Protein AF-A0A7X9WIA3-F1 (afdb_monomer_lite)

Secondary structure (DSSP, 8-state):
-----GGGG------------THHHHHHHH-TTPPP-----SS-HHHHHHHHHHHHHHTSS-SEEEEEESS---GGGGTTS--EEE-TT-GGGTTT-EEEEEEEEEETTTTEEEEEEE-

Sequence (119 aa):
MTVSDPNRAAFVTNEYRYATPTPAYAVKARNPSSRDITIETQIDAASAAAIASKYLAENSLPRAFEFEIADILTPDDFVGGPPSFILEGLGALSDGRTLKIVSASVNETAGTTLVQVRG

Radius of gyration: 24.23 Å; chains: 1; bounding box: 44×27×85 Å

pLDDT: mean 72.2, std 15.12, range [38.59, 92.06]

Foldseek 3Di:
DDDDDPVVPPPDPDPDDDDDPPCVVVVCVVPVPDDDDDDDDPDDPVVVNVVVVVVVVVVPADQKDKDKDLAFDDPVCQVVHFDWDQDPPPPPRRVRDIWTWPDWDGDPVSRMIITMTGD

Structure (mmCIF, N/CA/C/O backbone):
data_AF-A0A7X9WIA3-F1
#
_entry.id   AF-A0A7X9WIA3-F1
#
loop_
_atom_site.group_PDB
_atom_site.id
_atom_site.type_symbol
_atom_site.label_atom_id
_atom_site.label_alt_id
_atom_site.label_comp_id
_atom_site.label_asym_id
_atom_site.label_entity_id
_atom_site.label_seq_id
_atom_site.pdbx_PDB_ins_code
_atom_site.Cartn_x
_atom_site.Cartn_y
_atom_site.Cartn_z
_atom_site.occupancy
_atom_site.B_iso_or_equiv
_atom_site.auth_seq_id
_atom_site.auth_comp_id
_atom_site.auth_asym_id
_atom_site.auth_atom_id
_atom_site.pdbx_PDB_model_num
A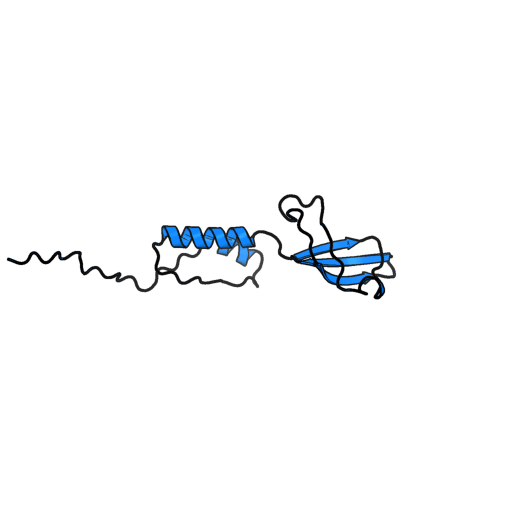TOM 1 N N . MET A 1 1 ? -27.561 -16.204 59.239 1.00 38.59 1 MET A N 1
ATOM 2 C CA . MET A 1 1 ? -28.228 -15.122 58.487 1.00 38.59 1 MET A CA 1
ATOM 3 C C . MET A 1 1 ? -27.329 -14.793 57.303 1.00 38.59 1 MET A C 1
ATOM 5 O O . MET A 1 1 ? -26.314 -14.137 57.479 1.00 38.59 1 MET A O 1
ATOM 9 N N . THR A 1 2 ? -27.580 -15.403 56.145 1.00 41.69 2 THR A N 1
ATOM 10 C CA . THR A 1 2 ? -26.739 -15.252 54.948 1.00 41.69 2 THR A CA 1
ATOM 11 C C . THR A 1 2 ? -27.135 -13.978 54.217 1.00 41.69 2 THR A C 1
ATOM 13 O O . THR A 1 2 ? -28.254 -13.873 53.723 1.00 41.69 2 THR A O 1
ATOM 16 N N . VAL A 1 3 ? -26.229 -13.005 54.179 1.00 46.28 3 VAL A N 1
ATOM 17 C CA . VAL A 1 3 ? -26.388 -11.776 53.399 1.00 46.28 3 VAL A CA 1
ATOM 18 C C . VAL A 1 3 ? -26.240 -12.146 51.920 1.00 46.28 3 VAL A C 1
ATOM 20 O O . VAL A 1 3 ? -25.132 -12.387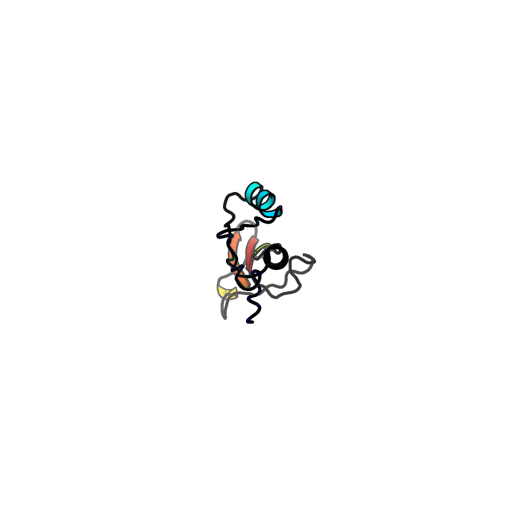 51.448 1.00 46.28 3 VAL A O 1
ATOM 23 N N . SER A 1 4 ? -27.357 -12.265 51.199 1.00 49.28 4 SER A N 1
ATOM 24 C CA . SER A 1 4 ? -27.352 -12.329 49.736 1.00 49.28 4 SER A CA 1
ATOM 25 C C . SER A 1 4 ? -27.251 -10.903 49.202 1.00 49.28 4 SER A C 1
ATOM 27 O O . SER A 1 4 ? -28.193 -10.127 49.353 1.00 49.28 4 SER A O 1
ATOM 29 N N . ASP A 1 5 ? -26.109 -10.550 48.619 1.00 53.06 5 ASP A N 1
ATOM 30 C CA . ASP A 1 5 ? -25.927 -9.284 47.908 1.00 53.06 5 ASP A CA 1
ATOM 31 C C . ASP A 1 5 ? -26.793 -9.289 46.629 1.00 53.06 5 ASP A C 1
ATOM 33 O O . ASP A 1 5 ? -26.511 -10.080 45.720 1.00 53.06 5 ASP A O 1
ATOM 37 N N . PRO A 1 6 ? -27.842 -8.448 46.526 1.00 54.53 6 PRO A N 1
ATOM 38 C CA . PRO A 1 6 ? -2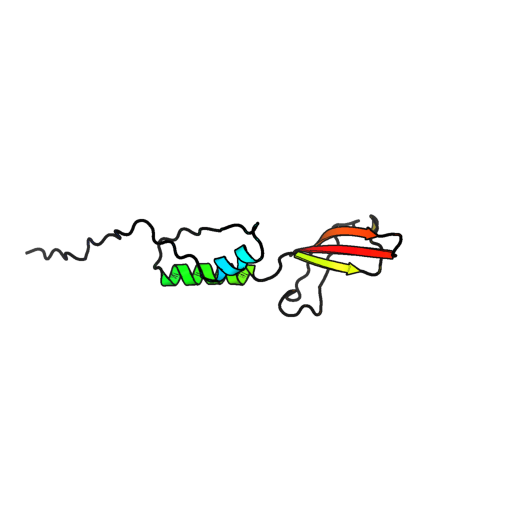8.712 -8.396 45.350 1.00 54.53 6 PRO A CA 1
ATOM 39 C C . PRO A 1 6 ? -27.975 -7.937 44.083 1.00 54.53 6 PRO A C 1
ATOM 41 O O . PRO A 1 6 ? -28.452 -8.178 42.978 1.00 54.53 6 PRO A O 1
ATOM 44 N N . ASN A 1 7 ? -26.800 -7.312 44.224 1.00 48.66 7 ASN A N 1
ATOM 45 C CA . ASN A 1 7 ? -26.020 -6.782 43.109 1.00 48.66 7 ASN A CA 1
ATOM 46 C C . ASN A 1 7 ? -25.009 -7.786 42.539 1.00 48.66 7 ASN A C 1
ATOM 48 O O . ASN A 1 7 ? -24.400 -7.520 41.505 1.00 48.66 7 ASN A O 1
ATOM 52 N N . ARG A 1 8 ? -24.848 -8.970 43.150 1.00 46.62 8 ARG A N 1
ATOM 53 C CA . ARG A 1 8 ? -23.985 -10.037 42.606 1.00 46.62 8 ARG A CA 1
ATOM 54 C C . ARG A 1 8 ? -24.569 -10.747 41.380 1.00 46.62 8 ARG A C 1
ATOM 56 O O . ARG A 1 8 ? -23.846 -11.490 40.724 1.00 46.62 8 ARG A O 1
ATOM 63 N N . ALA A 1 9 ? -25.848 -10.525 41.076 1.00 40.97 9 ALA A N 1
ATOM 64 C CA . ALA A 1 9 ? -26.573 -11.176 39.984 1.00 40.97 9 ALA A CA 1
ATOM 65 C C . ALA A 1 9 ? -26.981 -10.217 38.850 1.00 40.97 9 ALA A C 1
ATOM 67 O O . ALA A 1 9 ? -27.828 -10.568 38.034 1.00 40.97 9 ALA A O 1
ATOM 68 N N . ALA A 1 10 ? -26.375 -9.030 38.747 1.00 42.75 10 ALA A N 1
ATOM 69 C CA . ALA A 1 10 ? -26.526 -8.187 37.561 1.00 42.75 10 ALA A CA 1
ATOM 70 C C . ALA A 1 10 ? -25.608 -8.697 36.433 1.00 42.75 10 ALA A C 1
ATOM 72 O O . ALA A 1 10 ? -24.674 -8.022 36.001 1.00 42.75 10 ALA A O 1
ATOM 73 N N . PHE A 1 11 ? -25.851 -9.927 35.976 1.00 42.97 11 PHE A N 1
ATOM 74 C CA . PHE A 1 11 ? -25.310 -10.412 34.711 1.00 42.97 11 PHE A CA 1
ATOM 75 C C . PHE A 1 11 ? -25.925 -9.568 33.592 1.00 42.97 11 PHE A C 1
ATOM 77 O O . PHE A 1 11 ? -27.083 -9.745 33.238 1.00 42.97 11 PHE A O 1
ATOM 84 N N . VAL A 1 12 ? -25.146 -8.593 33.124 1.00 48.06 12 VAL A N 1
ATOM 85 C CA . VAL A 1 12 ? -25.192 -7.906 31.824 1.00 48.06 12 VAL A CA 1
ATOM 86 C C . VAL A 1 12 ? -26.424 -8.243 30.961 1.00 48.06 12 VAL A C 1
ATOM 88 O O . VAL A 1 12 ? -26.359 -9.039 30.032 1.00 48.06 12 VAL A O 1
ATOM 91 N N . THR A 1 13 ? -27.552 -7.585 31.228 1.00 47.09 13 THR A N 1
ATOM 92 C CA . THR A 1 13 ? -28.720 -7.54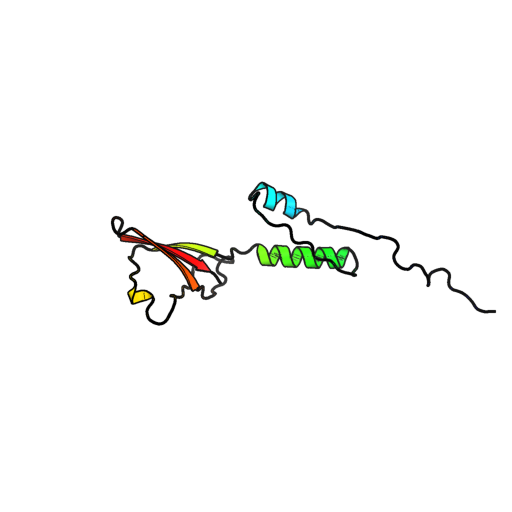3 30.334 1.00 47.09 13 THR A CA 1
ATOM 93 C C . THR A 1 13 ? -28.633 -6.320 29.427 1.00 47.09 13 THR A C 1
ATOM 95 O O . THR A 1 13 ? -29.339 -5.338 29.635 1.00 47.09 13 THR A O 1
ATOM 98 N N . ASN A 1 14 ? -27.732 -6.339 28.447 1.00 46.44 14 ASN A N 1
ATOM 99 C CA . ASN A 1 14 ? -27.795 -5.438 27.294 1.00 46.44 14 ASN A CA 1
ATOM 100 C C . ASN A 1 14 ? -27.208 -6.176 26.095 1.00 46.44 14 ASN A C 1
ATOM 102 O O . ASN A 1 14 ? -25.998 -6.178 25.891 1.00 46.44 14 ASN A O 1
ATOM 106 N N . GLU A 1 15 ? -28.088 -6.843 25.355 1.00 44.50 15 GLU A N 1
ATOM 107 C CA . GLU A 1 15 ? -27.732 -7.890 24.400 1.00 44.50 15 GLU A CA 1
ATOM 108 C C . GLU A 1 15 ? -26.897 -7.371 23.220 1.00 44.50 15 GLU A C 1
ATOM 110 O O . GLU A 1 15 ? -26.032 -8.094 22.751 1.00 44.50 15 GLU A O 1
ATOM 115 N N . TYR A 1 16 ? -27.041 -6.107 22.794 1.00 42.91 16 TYR A N 1
ATOM 116 C CA . TYR A 1 16 ? -26.262 -5.572 21.670 1.00 42.91 16 TYR A CA 1
ATOM 117 C C . TYR A 1 16 ? -26.081 -4.046 21.756 1.00 42.91 16 TYR A C 1
ATOM 119 O O . TYR A 1 16 ? -26.981 -3.279 21.414 1.00 42.91 16 TYR A O 1
ATOM 127 N N . ARG A 1 17 ? -24.905 -3.569 22.194 1.00 50.00 17 ARG A N 1
ATOM 128 C CA . ARG A 1 17 ? -24.491 -2.160 22.032 1.00 50.00 17 ARG A CA 1
ATOM 129 C C . ARG A 1 17 ? -23.456 -2.062 20.916 1.00 50.00 17 ARG A C 1
ATOM 131 O O . ARG A 1 17 ? -22.267 -2.245 21.150 1.00 50.00 17 ARG A O 1
ATOM 138 N N . TYR A 1 18 ? -23.910 -1.749 19.708 1.00 47.34 18 TYR A N 1
ATOM 139 C CA . TYR A 1 18 ? -23.015 -1.371 18.617 1.00 47.34 18 TYR A CA 1
ATOM 140 C C . TYR A 1 18 ? -22.638 0.104 18.767 1.00 47.34 18 TYR A C 1
ATOM 142 O O . TYR A 1 18 ? -23.508 0.967 18.876 1.00 47.34 18 TYR A O 1
ATOM 150 N N . ALA A 1 19 ? -21.342 0.397 18.772 1.00 52.66 19 ALA A N 1
ATOM 151 C CA . ALA A 1 19 ? -20.832 1.755 18.660 1.00 52.66 19 ALA A CA 1
ATOM 152 C C . ALA A 1 19 ? -20.188 1.900 17.282 1.00 52.66 19 ALA A C 1
ATOM 154 O O . ALA A 1 19 ? -19.117 1.353 17.028 1.00 52.66 19 ALA A O 1
ATOM 155 N N . THR A 1 20 ? -20.850 2.616 16.375 1.00 55.69 20 THR A N 1
ATOM 156 C CA . THR A 1 20 ? -20.254 2.979 15.088 1.00 55.69 20 THR A CA 1
ATOM 157 C C . THR A 1 20 ? -19.379 4.213 15.303 1.00 55.69 20 THR A C 1
ATOM 159 O O . THR A 1 20 ? -19.913 5.268 15.654 1.00 55.69 20 THR A O 1
ATOM 162 N N . PRO A 1 21 ? -18.051 4.131 15.121 1.00 56.78 21 PRO A N 1
ATOM 163 C CA . PRO A 1 21 ? -17.196 5.297 15.267 1.00 56.78 21 PRO A CA 1
ATOM 164 C C . PRO A 1 21 ? -17.550 6.346 14.202 1.00 56.78 21 PRO A C 1
ATOM 166 O O . PRO A 1 21 ? -17.683 6.044 13.016 1.00 56.78 21 PRO A O 1
ATOM 169 N N . THR A 1 22 ? -17.682 7.602 14.628 1.00 49.28 22 THR A N 1
ATOM 170 C CA . THR A 1 22 ? -18.127 8.752 13.822 1.00 49.28 22 THR A CA 1
ATOM 171 C C . THR A 1 22 ? -17.367 8.985 12.497 1.00 49.28 22 THR A C 1
ATOM 173 O O . THR A 1 22 ? -17.998 9.471 11.557 1.00 49.28 22 THR A O 1
ATOM 176 N N . PRO A 1 23 ? -16.080 8.610 12.310 1.00 52.62 23 PRO A N 1
ATOM 177 C CA . PRO A 1 23 ? -15.431 8.746 11.003 1.00 52.62 23 PRO A CA 1
ATOM 178 C C . PRO A 1 23 ? -15.950 7.763 9.941 1.00 52.62 23 PRO A C 1
ATOM 180 O O . PRO A 1 23 ? -15.717 7.987 8.754 1.00 52.62 23 PRO A O 1
ATOM 183 N N . ALA A 1 24 ? -16.656 6.691 10.327 1.00 52.06 24 ALA A N 1
ATOM 184 C CA . ALA A 1 24 ? -17.147 5.673 9.393 1.00 52.06 24 ALA A CA 1
ATOM 185 C C . ALA A 1 24 ? -18.073 6.266 8.314 1.00 52.06 24 ALA A C 1
ATOM 187 O O . ALA A 1 24 ? -18.006 5.871 7.149 1.00 52.06 24 ALA A O 1
ATOM 188 N N . TYR A 1 25 ? -18.870 7.281 8.673 1.00 56.78 25 TYR A N 1
ATOM 189 C CA . TYR A 1 25 ? -19.737 7.993 7.732 1.00 56.78 25 TYR A CA 1
ATOM 190 C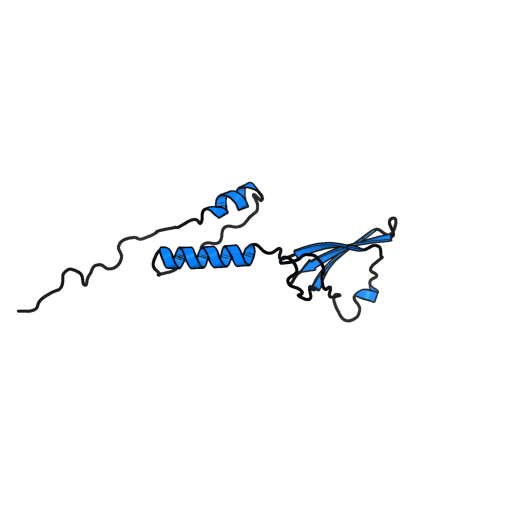 C . TYR A 1 25 ? -18.942 8.792 6.692 1.00 56.78 25 TYR A C 1
ATOM 192 O O . TYR A 1 25 ? -19.295 8.786 5.516 1.00 56.78 25 TYR A O 1
ATOM 200 N N . ALA A 1 26 ? -17.840 9.434 7.094 1.00 60.09 26 ALA A N 1
ATOM 201 C CA . ALA A 1 26 ? -16.996 10.206 6.182 1.00 60.09 26 ALA A CA 1
ATOM 202 C C . ALA A 1 26 ? -16.227 9.305 5.198 1.00 60.09 26 ALA A C 1
ATOM 204 O O . ALA A 1 26 ? -16.056 9.670 4.034 1.00 60.09 26 ALA A O 1
ATOM 205 N N . VAL A 1 27 ? -15.799 8.117 5.643 1.00 60.44 27 VAL A N 1
ATOM 206 C CA . VAL A 1 27 ? -15.095 7.143 4.792 1.00 60.44 27 VAL A CA 1
ATOM 207 C C . VAL A 1 27 ? -16.036 6.550 3.742 1.00 60.44 27 VAL A C 1
ATOM 209 O O . VAL A 1 27 ? -15.710 6.587 2.558 1.00 60.44 27 VAL A O 1
ATOM 212 N N . LYS A 1 28 ? -17.232 6.086 4.133 1.00 63.72 28 LYS A N 1
ATOM 213 C CA . LYS A 1 28 ? -18.233 5.584 3.174 1.00 63.72 28 LYS A CA 1
ATOM 214 C C . LYS A 1 28 ? -18.754 6.659 2.226 1.00 63.72 28 LYS A C 1
ATOM 216 O O . LYS A 1 28 ? -18.989 6.364 1.060 1.00 63.72 28 LYS A O 1
ATOM 221 N N . ALA A 1 29 ? -18.904 7.897 2.700 1.00 64.75 29 ALA A N 1
ATOM 222 C CA . ALA A 1 29 ? -19.307 9.011 1.846 1.00 64.75 29 ALA A CA 1
ATOM 223 C C . ALA A 1 29 ? -18.272 9.308 0.746 1.00 64.75 29 ALA A C 1
ATOM 225 O O . ALA A 1 29 ? -18.653 9.698 -0.353 1.00 64.75 29 ALA A O 1
ATOM 226 N N . ARG A 1 30 ? -16.973 9.107 1.020 1.00 61.91 30 ARG A N 1
ATOM 227 C CA . ARG A 1 30 ? -15.900 9.270 0.024 1.00 61.91 30 ARG A CA 1
ATOM 228 C C . ARG A 1 30 ? -15.694 8.037 -0.853 1.00 61.91 30 ARG A C 1
ATOM 230 O O . ARG A 1 30 ? -15.394 8.191 -2.028 1.00 61.91 30 ARG A O 1
ATOM 237 N N . ASN A 1 31 ? -15.846 6.838 -0.295 1.00 59.03 31 ASN A N 1
ATOM 238 C CA . ASN A 1 31 ? -15.640 5.569 -0.990 1.00 59.03 31 ASN A CA 1
ATOM 239 C C . ASN A 1 31 ? -16.795 4.604 -0.679 1.00 59.03 31 ASN A C 1
ATOM 241 O O . ASN A 1 31 ? -16.720 3.858 0.304 1.00 59.03 31 ASN A O 1
ATOM 245 N N . PRO A 1 32 ? -17.847 4.577 -1.520 1.00 73.19 32 PRO A N 1
ATOM 246 C CA . PRO A 1 32 ? -19.045 3.763 -1.295 1.00 73.19 32 PRO A CA 1
ATOM 247 C C . PRO A 1 32 ? -18.788 2.251 -1.233 1.00 73.19 32 PRO A C 1
ATOM 249 O O . PRO A 1 32 ? -19.555 1.523 -0.611 1.00 73.19 32 PRO A O 1
ATOM 252 N N . SER A 1 33 ? -17.705 1.772 -1.852 1.00 67.25 33 SER A N 1
ATOM 253 C CA . SER A 1 33 ? -17.273 0.366 -1.844 1.00 67.25 33 SER A CA 1
ATOM 254 C C . SER A 1 33 ? -16.513 -0.046 -0.573 1.00 67.25 33 SER A C 1
ATOM 256 O O . SER A 1 33 ? -16.060 -1.188 -0.464 1.00 67.25 33 SER A O 1
ATOM 258 N N . SER A 1 34 ? -16.353 0.864 0.393 1.00 63.53 34 SER A N 1
ATOM 259 C CA . SER A 1 34 ? -15.633 0.592 1.639 1.00 63.53 34 SER A CA 1
ATOM 260 C C . SER A 1 34 ? -16.382 -0.428 2.499 1.00 63.53 34 SER A C 1
ATOM 262 O O . SER A 1 34 ? -17.590 -0.322 2.712 1.00 63.53 34 SER A O 1
ATOM 264 N N . ARG A 1 35 ? -15.648 -1.419 3.013 1.00 66.50 35 ARG A N 1
ATOM 265 C CA . ARG A 1 35 ? -16.205 -2.520 3.810 1.00 66.50 35 ARG A CA 1
ATOM 266 C C . ARG A 1 35 ? -16.402 -2.099 5.265 1.00 66.50 35 ARG A C 1
ATOM 268 O O . ARG A 1 35 ? -15.507 -1.492 5.849 1.00 66.50 35 ARG A O 1
ATOM 275 N N . ASP A 1 36 ? -17.522 -2.501 5.861 1.00 70.88 36 ASP A N 1
ATOM 276 C CA . ASP A 1 36 ? -17.699 -2.426 7.312 1.00 70.88 36 ASP A CA 1
ATOM 277 C C . ASP A 1 36 ? -16.994 -3.609 7.983 1.00 70.88 36 ASP A C 1
ATOM 279 O O . ASP A 1 36 ? -17.066 -4.745 7.505 1.00 70.88 36 ASP A O 1
ATOM 283 N N . ILE A 1 37 ? -16.315 -3.341 9.098 1.00 67.88 37 ILE A N 1
ATOM 284 C CA . ILE A 1 37 ? -15.699 -4.363 9.946 1.00 67.88 37 ILE A CA 1
ATOM 285 C C . ILE A 1 37 ? -16.352 -4.262 11.321 1.00 67.88 37 ILE A C 1
ATOM 287 O O . ILE A 1 37 ? -16.188 -3.261 12.018 1.00 67.88 37 ILE A O 1
ATOM 291 N N . THR A 1 38 ? -17.079 -5.306 11.707 1.00 74.56 38 THR A N 1
ATOM 292 C CA . THR A 1 38 ? -17.663 -5.440 13.044 1.00 74.56 38 THR A CA 1
ATOM 293 C C . THR A 1 38 ? -16.720 -6.262 13.911 1.00 74.56 38 THR A C 1
ATOM 295 O O . THR A 1 38 ? -16.375 -7.385 13.551 1.00 74.56 38 THR A O 1
ATOM 298 N N . ILE A 1 39 ? -16.298 -5.705 15.046 1.00 69.44 39 ILE A N 1
ATOM 299 C CA . ILE A 1 39 ? -15.463 -6.405 16.027 1.00 69.44 39 ILE A CA 1
ATOM 300 C C . ILE A 1 39 ? -16.318 -6.654 17.266 1.00 69.44 39 ILE A C 1
ATOM 302 O O . ILE A 1 39 ? -16.651 -5.722 17.998 1.00 69.44 39 ILE A O 1
ATOM 306 N N . GLU A 1 40 ? -16.684 -7.912 17.491 1.00 71.88 40 GLU A N 1
ATOM 307 C CA . GLU A 1 40 ? -17.428 -8.318 18.680 1.00 71.88 40 GLU A CA 1
ATOM 308 C C . GLU A 1 40 ? -16.468 -8.448 19.863 1.00 71.88 40 GLU A C 1
ATOM 310 O O . GLU A 1 40 ? -15.494 -9.201 19.819 1.00 71.88 40 GLU A O 1
ATOM 315 N N . THR A 1 41 ? -16.719 -7.684 20.924 1.00 66.38 41 THR A N 1
ATOM 316 C CA . THR A 1 41 ? -15.896 -7.702 22.138 1.00 66.38 41 THR A CA 1
ATOM 317 C C . THR A 1 41 ? -16.793 -7.776 23.369 1.00 66.38 41 THR A C 1
ATOM 319 O O . THR A 1 41 ? -17.858 -7.166 23.401 1.00 66.38 41 THR A O 1
ATOM 322 N N . GLN A 1 42 ? -16.366 -8.520 24.393 1.00 74.69 42 GLN A N 1
ATOM 323 C CA . GLN A 1 42 ? -17.047 -8.591 25.695 1.00 74.69 42 GLN A CA 1
ATOM 324 C C . GLN A 1 42 ? -16.421 -7.620 26.711 1.00 74.69 42 GLN A C 1
ATOM 326 O O . GLN A 1 42 ? -16.198 -7.968 27.868 1.00 74.69 42 GLN A O 1
ATOM 331 N N . ILE A 1 43 ? -16.070 -6.415 26.261 1.00 79.56 43 ILE A N 1
ATOM 332 C CA . ILE A 1 43 ? -15.459 -5.371 27.096 1.00 79.56 43 ILE A CA 1
ATOM 333 C C . ILE A 1 43 ? -16.401 -4.172 27.224 1.00 79.56 43 ILE A C 1
ATOM 335 O O . ILE A 1 43 ? -17.436 -4.100 26.561 1.00 79.56 43 ILE A O 1
ATOM 339 N N . ASP A 1 44 ? -16.059 -3.224 28.094 1.00 81.12 44 ASP A N 1
ATOM 340 C CA . ASP A 1 44 ? -16.848 -2.007 28.254 1.00 81.12 44 ASP A CA 1
ATOM 341 C C . ASP A 1 44 ? -16.819 -1.126 26.988 1.00 81.12 44 ASP A C 1
ATOM 343 O O . ASP A 1 44 ? -15.903 -1.181 26.163 1.00 81.12 44 ASP A O 1
ATOM 347 N N . ALA A 1 45 ? -17.835 -0.273 26.845 1.00 74.00 45 ALA A N 1
ATOM 348 C CA . ALA A 1 45 ? -18.028 0.540 25.647 1.00 74.00 45 ALA A CA 1
ATOM 349 C C . ALA A 1 45 ? -16.873 1.520 25.364 1.00 74.00 45 ALA A C 1
ATOM 351 O O . ALA A 1 45 ? -16.590 1.794 24.196 1.00 74.00 45 ALA A O 1
ATOM 352 N N . ALA A 1 46 ? -16.204 2.047 26.396 1.00 75.69 46 ALA A N 1
ATOM 353 C CA . ALA A 1 46 ? -15.102 2.988 26.206 1.00 75.69 46 ALA A CA 1
ATOM 354 C C . ALA A 1 46 ? -13.862 2.263 25.666 1.00 75.69 46 ALA A C 1
ATOM 356 O O . ALA A 1 46 ? -13.248 2.720 24.699 1.00 75.69 46 ALA A O 1
ATOM 357 N N . SER A 1 47 ? -13.550 1.090 26.221 1.00 76.12 47 SER A N 1
ATOM 358 C CA . SER A 1 47 ? -12.465 0.234 25.734 1.00 76.12 47 SER A CA 1
ATOM 359 C C . SER A 1 47 ? -12.727 -0.274 24.312 1.00 76.12 47 SER A C 1
ATOM 361 O O . SER A 1 47 ? -11.828 -0.237 23.468 1.00 76.12 47 SER A O 1
ATOM 363 N N . ALA A 1 48 ? -13.965 -0.672 23.998 1.00 75.00 48 ALA A N 1
ATOM 364 C CA . ALA A 1 48 ? -14.352 -1.087 22.647 1.00 75.00 48 ALA A CA 1
ATOM 365 C C . ALA A 1 48 ? -14.177 0.045 21.619 1.00 75.00 48 ALA A C 1
ATOM 367 O O . ALA A 1 48 ? -13.609 -0.168 20.545 1.00 75.00 48 ALA A O 1
ATOM 368 N N . ALA A 1 49 ? -14.588 1.271 21.962 1.00 78.31 49 ALA A N 1
ATOM 369 C CA . ALA A 1 49 ? -14.412 2.440 21.102 1.00 78.31 49 ALA A CA 1
ATOM 370 C C . ALA A 1 49 ? -12.930 2.800 20.884 1.00 78.31 49 ALA A C 1
ATOM 372 O O . ALA A 1 49 ? -12.546 3.173 19.771 1.00 78.31 49 ALA A O 1
ATOM 373 N N . ALA A 1 50 ? -12.084 2.658 21.911 1.00 80.31 50 ALA A N 1
ATOM 374 C CA . ALA A 1 50 ? -10.644 2.888 21.798 1.00 80.31 50 ALA A CA 1
ATOM 375 C C . ALA A 1 50 ? -9.977 1.884 20.843 1.00 80.31 50 ALA A C 1
ATOM 377 O O . ALA A 1 50 ? -9.186 2.278 19.985 1.00 80.31 50 ALA A O 1
ATOM 378 N N . ILE A 1 51 ? -10.346 0.602 20.932 1.00 79.56 51 ILE A N 1
ATOM 379 C CA . ILE A 1 51 ? -9.864 -0.446 20.021 1.00 79.56 51 ILE A CA 1
ATOM 380 C C . ILE A 1 51 ? -10.316 -0.170 18.582 1.00 79.56 51 ILE A C 1
ATOM 382 O O . ILE A 1 51 ? -9.493 -0.187 17.667 1.00 79.56 51 ILE A O 1
ATOM 386 N N . ALA A 1 52 ? -11.597 0.144 18.372 1.00 77.50 52 ALA A N 1
ATOM 387 C CA . ALA A 1 52 ? -12.118 0.482 17.048 1.00 77.50 52 ALA A CA 1
ATOM 388 C C . ALA A 1 52 ? -11.405 1.705 16.441 1.00 77.50 52 ALA A C 1
ATOM 390 O O . ALA A 1 52 ? -11.042 1.698 15.266 1.00 77.50 52 ALA A O 1
ATOM 391 N N . SER A 1 53 ? -11.145 2.733 17.254 1.00 80.50 53 SER A N 1
ATOM 392 C CA . SER A 1 53 ? -10.420 3.937 16.829 1.00 80.50 53 SER A CA 1
ATOM 393 C C . SER A 1 53 ? -8.966 3.633 16.471 1.00 80.50 53 SER A C 1
ATOM 395 O O . SER A 1 53 ? -8.463 4.154 15.478 1.00 80.50 53 SER A O 1
ATOM 397 N N . LYS A 1 54 ? -8.303 2.750 17.229 1.00 79.19 54 LYS A N 1
ATOM 398 C CA . LYS A 1 54 ? -6.950 2.277 16.922 1.00 79.19 54 LYS A CA 1
ATOM 399 C C . LYS A 1 54 ? -6.905 1.547 15.579 1.00 79.19 54 LYS A C 1
ATOM 401 O O . LYS A 1 54 ? -6.100 1.912 14.729 1.00 79.19 54 LYS A O 1
ATOM 406 N N . TYR A 1 55 ? -7.795 0.580 15.351 1.00 75.69 55 TYR A N 1
ATOM 407 C CA . TYR A 1 55 ? -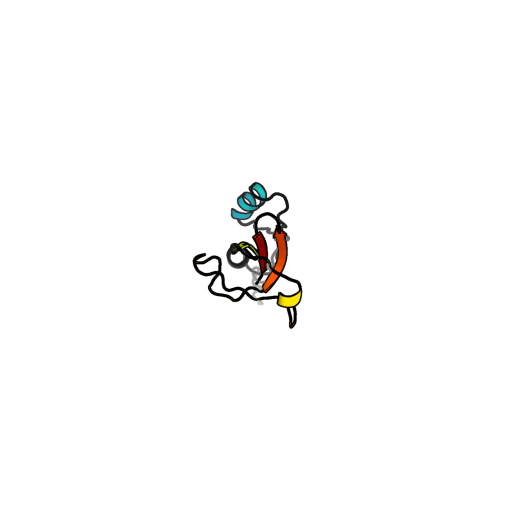7.854 -0.138 14.073 1.00 75.69 55 TYR A CA 1
ATOM 408 C C . TYR A 1 55 ? -8.174 0.784 12.896 1.00 75.69 55 TYR A C 1
ATOM 410 O O . TYR A 1 55 ? -7.630 0.611 11.806 1.00 75.69 55 TYR A O 1
ATOM 418 N N . LEU A 1 56 ? -9.044 1.774 13.096 1.00 74.94 56 LEU A N 1
ATOM 419 C CA . LEU A 1 56 ? -9.330 2.771 12.073 1.00 74.94 56 LEU A CA 1
ATOM 420 C C . LEU A 1 56 ? -8.091 3.623 11.759 1.00 74.94 56 LEU A C 1
ATOM 422 O O . LEU A 1 56 ? -7.784 3.835 10.588 1.00 74.94 56 LEU A O 1
ATOM 426 N N . ALA A 1 57 ? -7.365 4.078 12.783 1.00 74.12 57 ALA A N 1
ATOM 427 C CA . ALA A 1 57 ? -6.138 4.851 12.614 1.00 74.12 57 ALA A CA 1
ATOM 428 C C . ALA A 1 57 ? -5.040 4.040 11.905 1.00 74.12 57 ALA A C 1
ATOM 430 O O . ALA A 1 57 ? -4.407 4.552 10.986 1.00 74.12 57 ALA A O 1
ATOM 431 N N . GLU A 1 58 ? -4.868 2.761 12.246 1.00 68.56 58 GLU A N 1
ATOM 432 C CA . GLU A 1 58 ? -3.932 1.852 11.562 1.00 68.56 58 GLU A CA 1
ATOM 433 C C . GLU A 1 58 ? -4.283 1.644 10.079 1.00 68.56 58 GLU A C 1
ATOM 435 O O . GLU A 1 58 ? -3.401 1.432 9.252 1.00 68.56 58 GLU A O 1
ATOM 440 N N . ASN A 1 59 ? -5.564 1.745 9.719 1.00 67.50 59 ASN A N 1
ATOM 441 C CA . ASN A 1 59 ? -6.035 1.646 8.336 1.00 67.50 59 ASN A CA 1
ATOM 442 C C . ASN A 1 59 ? -6.107 2.990 7.598 1.00 67.50 59 ASN A C 1
ATOM 444 O O . ASN A 1 59 ? -6.517 3.015 6.439 1.00 67.50 59 ASN A O 1
ATOM 448 N N . SER A 1 60 ? -5.729 4.098 8.241 1.00 67.06 60 SER A N 1
ATOM 449 C CA . SER A 1 60 ? -5.698 5.417 7.595 1.00 67.06 60 SER A CA 1
ATOM 450 C C . SER A 1 60 ? -4.539 5.570 6.605 1.00 67.06 60 SER A C 1
ATOM 452 O O . SER A 1 60 ? -4.611 6.406 5.704 1.00 67.06 60 SER A O 1
ATOM 454 N N . LEU A 1 61 ? -3.491 4.753 6.750 1.00 65.06 61 LEU A N 1
ATOM 455 C CA . LEU A 1 61 ? -2.343 4.758 5.853 1.00 65.06 61 LEU A CA 1
ATOM 456 C C . LEU A 1 61 ? -2.670 3.993 4.557 1.00 65.06 61 LEU A C 1
ATOM 458 O O . LEU A 1 61 ? -3.247 2.899 4.620 1.00 65.06 61 LEU A O 1
ATOM 462 N N . PRO A 1 62 ? -2.308 4.528 3.376 1.00 66.06 62 PRO A N 1
ATOM 463 C CA . PRO A 1 62 ? -2.498 3.828 2.115 1.00 66.06 62 PRO A CA 1
ATOM 464 C C . PRO A 1 62 ? -1.723 2.509 2.125 1.00 66.06 62 PRO A C 1
ATOM 466 O O . PRO A 1 62 ? -0.517 2.482 2.344 1.00 66.06 62 PRO A O 1
ATOM 469 N N . ARG A 1 63 ? -2.419 1.399 1.864 1.00 70.56 63 ARG A N 1
ATOM 470 C CA . ARG A 1 63 ? -1.794 0.069 1.729 1.00 70.56 63 ARG A CA 1
ATOM 471 C C . ARG A 1 63 ? -1.189 -0.165 0.347 1.00 70.56 63 ARG A C 1
ATOM 473 O O . ARG A 1 63 ? -0.557 -1.190 0.122 1.00 70.56 63 ARG A O 1
ATOM 480 N N . ALA A 1 64 ? -1.453 0.727 -0.598 1.00 77.81 64 ALA A N 1
ATOM 481 C CA . ALA A 1 64 ? -0.916 0.665 -1.941 1.00 77.81 64 ALA A CA 1
ATOM 482 C C . ALA A 1 64 ? -0.625 2.079 -2.429 1.00 77.81 64 ALA A C 1
ATOM 484 O O . ALA A 1 64 ? -1.386 3.006 -2.140 1.00 77.81 64 ALA A O 1
ATOM 485 N N . PHE A 1 65 ? 0.459 2.211 -3.179 1.00 82.50 65 PHE A N 1
ATOM 486 C CA . PHE A 1 65 ? 0.860 3.448 -3.829 1.00 82.50 65 PHE A CA 1
ATOM 487 C C . PHE A 1 65 ? 0.965 3.199 -5.319 1.00 82.50 65 PHE A C 1
ATOM 489 O O . PHE A 1 65 ? 1.401 2.127 -5.734 1.00 82.50 65 PHE A O 1
ATOM 496 N N . GLU A 1 66 ? 0.572 4.197 -6.096 1.00 86.38 66 GLU A N 1
ATOM 497 C CA . GLU A 1 66 ? 0.739 4.217 -7.539 1.00 86.38 66 GLU A CA 1
ATOM 498 C C . GLU A 1 66 ? 1.613 5.418 -7.892 1.00 86.38 66 GLU A C 1
ATOM 500 O O . GLU A 1 66 ? 1.366 6.529 -7.415 1.00 86.38 66 GLU A O 1
ATOM 505 N N . PHE A 1 67 ? 2.669 5.179 -8.661 1.00 84.94 67 PHE A N 1
ATOM 506 C CA . PHE A 1 67 ? 3.579 6.217 -9.126 1.00 84.94 67 PHE A CA 1
ATOM 507 C C . PHE A 1 67 ? 4.061 5.902 -10.538 1.00 84.94 67 PHE A C 1
ATOM 509 O O . PHE A 1 67 ? 4.099 4.746 -10.955 1.00 84.94 67 PHE A O 1
ATOM 516 N N . GLU A 1 68 ? 4.430 6.942 -11.272 1.00 89.38 68 GLU A N 1
ATOM 517 C CA . GLU A 1 68 ? 4.971 6.824 -12.620 1.00 89.38 68 GLU A CA 1
ATOM 518 C C . GLU A 1 68 ? 6.488 7.013 -12.584 1.00 89.38 68 GLU A C 1
ATOM 520 O O . GLU A 1 68 ? 6.995 7.929 -11.931 1.00 89.38 68 GLU A O 1
ATOM 525 N N . ILE A 1 69 ? 7.211 6.142 -13.282 1.00 89.12 69 ILE A N 1
ATOM 526 C CA . ILE A 1 69 ? 8.644 6.287 -13.537 1.00 89.12 69 ILE A CA 1
ATOM 527 C C . ILE A 1 69 ? 8.868 6.625 -15.008 1.00 89.12 69 ILE A C 1
ATOM 529 O O . ILE A 1 69 ? 8.204 6.078 -15.889 1.00 89.12 69 ILE A O 1
ATOM 533 N N . ALA A 1 70 ? 9.825 7.513 -15.271 1.00 88.62 70 ALA A N 1
ATOM 534 C CA . ALA A 1 70 ? 10.272 7.858 -16.619 1.00 88.62 70 ALA A CA 1
ATOM 535 C C . ALA A 1 70 ? 11.279 6.822 -17.147 1.00 88.62 70 ALA A C 1
ATOM 537 O O . ALA A 1 70 ? 12.409 7.162 -17.492 1.00 88.62 70 ALA A O 1
ATOM 538 N N . ASP A 1 71 ? 10.880 5.553 -17.105 1.00 87.31 71 ASP A N 1
ATOM 539 C CA . ASP A 1 71 ? 11.644 4.418 -17.609 1.00 87.31 71 ASP A CA 1
ATOM 540 C C . ASP A 1 71 ? 10.700 3.256 -17.958 1.00 87.31 71 ASP A C 1
ATOM 542 O O . ASP A 1 71 ? 9.525 3.250 -17.570 1.00 87.31 71 ASP A O 1
ATOM 546 N N . ILE A 1 72 ? 11.212 2.261 -18.678 1.00 89.81 72 ILE A N 1
ATOM 547 C CA . ILE A 1 72 ? 10.479 1.064 -19.089 1.00 89.81 72 ILE A CA 1
ATOM 548 C C . ILE A 1 72 ? 10.935 -0.129 -18.247 1.00 89.81 72 ILE A C 1
ATOM 550 O O . ILE A 1 72 ? 12.079 -0.559 -18.348 1.00 89.81 72 ILE A O 1
ATOM 554 N N . LEU A 1 73 ? 10.016 -0.712 -17.468 1.00 87.75 73 LEU A N 1
ATOM 555 C CA . LEU A 1 73 ? 10.252 -2.024 -16.861 1.00 87.75 73 LEU A CA 1
ATOM 556 C C . LEU A 1 73 ? 10.090 -3.128 -17.906 1.00 87.75 73 LEU A C 1
ATOM 558 O O . LEU A 1 73 ? 9.076 -3.215 -18.599 1.00 87.75 73 LEU A O 1
ATOM 562 N N . THR A 1 74 ? 11.072 -4.012 -17.965 1.00 88.38 74 THR A N 1
ATOM 563 C CA . THR A 1 74 ? 11.103 -5.177 -18.845 1.00 88.38 74 THR A CA 1
ATOM 564 C C . THR A 1 74 ? 10.900 -6.466 -18.045 1.00 88.38 74 THR A C 1
ATOM 566 O O . THR A 1 74 ? 11.051 -6.474 -16.823 1.00 88.38 74 THR A O 1
ATOM 569 N N . PRO A 1 75 ? 10.571 -7.596 -18.695 1.00 86.00 75 PRO A N 1
ATOM 570 C CA . PRO A 1 75 ? 10.482 -8.885 -18.009 1.00 86.00 75 PRO A CA 1
ATOM 571 C C . PRO A 1 75 ? 11.774 -9.300 -17.285 1.00 86.00 75 PRO A C 1
ATOM 573 O O . PRO A 1 75 ? 11.697 -9.999 -16.274 1.00 86.00 75 PRO A O 1
ATOM 576 N N . ASP A 1 76 ? 12.937 -8.851 -17.765 1.00 89.19 76 ASP A N 1
ATOM 577 C CA . ASP A 1 76 ? 14.236 -9.159 -17.159 1.00 89.19 76 ASP A CA 1
ATOM 578 C C . ASP A 1 76 ? 14.389 -8.530 -15.764 1.00 89.19 76 ASP A C 1
ATOM 580 O O . ASP A 1 76 ? 15.012 -9.125 -14.885 1.00 89.19 76 ASP A O 1
ATOM 584 N N . ASP A 1 77 ? 13.724 -7.399 -15.505 1.00 85.25 77 ASP A N 1
ATOM 585 C CA . ASP A 1 77 ? 13.724 -6.732 -14.195 1.00 85.25 77 ASP A CA 1
ATOM 586 C C . ASP A 1 77 ? 12.987 -7.535 -13.108 1.00 85.25 77 ASP A C 1
ATOM 588 O O . ASP A 1 77 ? 13.120 -7.259 -11.916 1.00 85.25 77 ASP A O 1
ATOM 592 N N . PHE A 1 78 ? 12.215 -8.553 -13.501 1.00 86.75 78 PHE A N 1
ATOM 593 C CA . PHE A 1 78 ? 11.507 -9.459 -12.591 1.00 86.75 78 PHE A CA 1
ATOM 594 C C . PHE A 1 78 ? 12.252 -10.784 -12.372 1.00 86.75 78 PHE A C 1
ATOM 596 O O . PHE A 1 78 ? 11.785 -11.649 -11.617 1.00 86.75 78 PHE A O 1
ATOM 603 N N . VAL A 1 79 ? 13.410 -10.975 -13.012 1.00 87.88 79 VAL A N 1
ATOM 604 C CA . VAL A 1 79 ? 14.234 -12.173 -12.831 1.00 87.88 79 VAL A CA 1
ATOM 605 C C . VAL A 1 79 ? 14.813 -12.170 -11.416 1.00 87.88 79 VAL A C 1
ATOM 607 O O . VAL A 1 79 ? 15.546 -11.275 -11.015 1.00 87.88 79 VAL A O 1
ATOM 610 N N . GLY A 1 80 ? 14.476 -13.197 -10.633 1.00 86.44 80 GLY A N 1
ATOM 611 C CA . GLY A 1 80 ? 14.855 -13.290 -9.217 1.00 86.44 80 GLY A CA 1
ATOM 612 C C . GLY A 1 80 ? 13.787 -12.786 -8.238 1.00 86.44 80 GLY A C 1
ATOM 613 O O . GLY A 1 80 ? 13.939 -12.983 -7.032 1.00 86.44 80 GLY A O 1
ATOM 614 N N . GLY A 1 81 ? 12.676 -12.231 -8.734 1.00 85.19 81 GLY A N 1
ATOM 615 C CA . GLY A 1 81 ? 11.507 -11.854 -7.940 1.00 85.19 81 GLY A CA 1
ATOM 616 C C . GLY A 1 81 ? 11.003 -10.438 -8.234 1.00 85.19 81 GLY A C 1
ATOM 617 O O . GLY A 1 81 ? 11.649 -9.686 -8.956 1.00 85.19 81 GLY A O 1
ATOM 618 N N . PRO A 1 82 ? 9.842 -10.055 -7.673 1.00 87.75 82 PRO A N 1
ATOM 619 C CA . PRO A 1 82 ? 9.282 -8.723 -7.870 1.00 87.75 82 PRO A CA 1
ATOM 620 C C . PRO A 1 82 ? 10.199 -7.637 -7.271 1.00 87.75 82 PRO A C 1
ATOM 622 O O . PRO A 1 82 ? 10.549 -7.737 -6.084 1.00 87.75 82 PRO A O 1
ATOM 625 N N . PRO A 1 83 ? 10.536 -6.585 -8.044 1.00 88.19 83 PRO A N 1
ATOM 626 C CA . PRO A 1 83 ? 11.250 -5.410 -7.561 1.00 88.19 83 PRO A CA 1
ATOM 627 C C . PRO A 1 83 ? 10.669 -4.804 -6.282 1.00 88.19 83 PRO A C 1
ATOM 629 O O . PRO A 1 83 ? 9.467 -4.865 -6.000 1.00 88.19 83 PRO A O 1
ATOM 632 N N . SER A 1 84 ? 11.554 -4.197 -5.498 1.00 88.62 84 SER A N 1
ATOM 633 C CA . SER A 1 84 ? 11.214 -3.523 -4.250 1.00 88.62 84 SER A CA 1
ATOM 634 C C . SER A 1 84 ? 11.588 -2.048 -4.328 1.00 88.62 84 SER A C 1
ATOM 636 O O . SER A 1 84 ? 12.654 -1.706 -4.829 1.00 88.62 84 SER A O 1
ATOM 638 N N . PHE A 1 85 ? 10.720 -1.187 -3.810 1.00 84.62 85 PHE A N 1
ATOM 639 C CA . PHE A 1 85 ? 10.853 0.264 -3.871 1.00 84.62 85 PHE A CA 1
ATOM 640 C C . PHE A 1 85 ? 10.799 0.865 -2.470 1.00 84.62 85 PHE A C 1
ATOM 642 O O . PHE A 1 85 ? 10.055 0.397 -1.608 1.00 84.62 85 PHE A O 1
ATOM 649 N N . ILE A 1 86 ? 11.569 1.928 -2.255 1.00 85.12 86 ILE A N 1
ATOM 650 C CA . ILE A 1 86 ? 11.458 2.794 -1.081 1.00 85.12 86 ILE A CA 1
ATOM 651 C C . ILE A 1 86 ? 10.929 4.125 -1.598 1.00 85.12 86 ILE A C 1
ATOM 653 O O . ILE A 1 86 ? 11.573 4.773 -2.420 1.00 85.12 86 ILE A O 1
ATOM 657 N N . LEU A 1 87 ? 9.730 4.508 -1.164 1.00 81.06 87 LEU A N 1
ATOM 658 C CA . LEU A 1 87 ? 9.126 5.765 -1.590 1.00 81.06 87 LEU A CA 1
ATOM 659 C C . LEU A 1 87 ? 9.568 6.883 -0.648 1.00 81.06 87 LEU A C 1
ATOM 661 O O . LEU A 1 87 ? 8.983 7.087 0.415 1.00 81.06 87 LEU A O 1
ATOM 665 N N . GLU A 1 88 ? 10.618 7.605 -1.021 1.00 78.44 88 GLU A N 1
ATOM 666 C CA . GLU A 1 88 ? 11.076 8.773 -0.269 1.00 78.44 88 GLU A CA 1
ATOM 667 C C . GLU A 1 88 ? 10.179 9.996 -0.539 1.00 78.44 88 GLU A C 1
ATOM 669 O O . GLU A 1 88 ? 9.597 10.147 -1.611 1.00 78.44 88 GLU A O 1
ATOM 674 N N . GLY A 1 89 ? 10.028 10.881 0.452 1.00 70.75 89 GLY A N 1
ATOM 675 C CA . GLY A 1 89 ? 9.312 12.157 0.285 1.00 70.75 89 GLY A CA 1
ATOM 676 C C . GLY A 1 89 ? 7.789 12.131 0.491 1.00 70.75 89 GLY A C 1
ATOM 677 O O . GLY A 1 89 ? 7.177 13.195 0.521 1.00 70.75 89 GLY A O 1
ATOM 678 N N . LEU A 1 90 ? 7.168 10.968 0.725 1.00 70.19 90 LEU A N 1
ATOM 679 C CA . LEU A 1 90 ? 5.727 10.855 1.032 1.00 70.19 90 LEU A CA 1
ATOM 680 C C . LEU A 1 90 ? 5.387 11.024 2.532 1.00 70.19 90 LEU A C 1
ATOM 682 O O . LEU A 1 90 ? 4.244 10.830 2.953 1.00 70.19 90 LEU A O 1
ATOM 686 N N . GLY A 1 91 ? 6.362 11.413 3.359 1.00 67.94 91 GLY A N 1
ATOM 687 C CA . GLY A 1 91 ? 6.170 11.695 4.784 1.00 67.94 91 GLY A CA 1
ATOM 688 C C . GLY A 1 91 ? 5.656 10.486 5.572 1.00 67.94 91 GLY A C 1
ATOM 689 O O . GLY A 1 91 ? 6.153 9.374 5.420 1.00 67.94 91 GLY A O 1
ATOM 690 N N . ALA A 1 92 ? 4.638 10.695 6.413 1.00 62.81 92 ALA A N 1
ATOM 691 C CA . ALA A 1 92 ? 4.034 9.629 7.217 1.00 62.81 92 ALA A CA 1
ATOM 692 C C . ALA A 1 92 ? 3.313 8.547 6.386 1.00 62.81 92 ALA A C 1
ATOM 694 O O . ALA A 1 92 ? 2.908 7.539 6.954 1.00 62.81 92 ALA A O 1
ATOM 695 N N . LEU A 1 93 ? 3.132 8.749 5.073 1.00 62.75 93 LEU A N 1
ATOM 696 C CA . LEU A 1 93 ? 2.419 7.805 4.214 1.00 62.75 93 LEU A CA 1
ATOM 697 C C . LEU A 1 93 ? 3.292 6.612 3.813 1.00 62.75 93 LEU A C 1
ATOM 699 O O . LEU A 1 93 ? 2.790 5.498 3.815 1.00 62.75 93 LEU A O 1
ATOM 703 N N . SER A 1 94 ? 4.574 6.817 3.497 1.00 66.06 94 SER A N 1
ATOM 704 C CA . SER A 1 94 ? 5.461 5.730 3.051 1.00 66.06 94 SER A CA 1
ATOM 705 C C . SER A 1 94 ? 6.343 5.138 4.143 1.00 66.06 94 SER A C 1
ATOM 707 O O . SER A 1 94 ? 7.103 4.227 3.831 1.00 66.06 94 SER A O 1
ATOM 709 N N . ASP A 1 95 ? 6.291 5.707 5.359 1.00 66.81 95 ASP A N 1
ATOM 710 C CA . ASP A 1 95 ? 6.987 5.313 6.600 1.00 66.81 95 ASP A CA 1
ATOM 711 C C . ASP A 1 95 ? 8.434 4.783 6.471 1.00 66.81 95 ASP A C 1
ATOM 713 O O . ASP A 1 95 ? 8.959 4.137 7.379 1.00 66.81 95 ASP A O 1
ATOM 717 N N . GLY A 1 96 ? 9.100 5.105 5.359 1.00 71.31 96 GLY A N 1
ATOM 718 C CA . GLY A 1 96 ? 10.411 4.597 4.968 1.00 71.31 96 GLY A CA 1
ATOM 719 C C . GLY A 1 96 ? 10.466 3.091 4.689 1.00 71.31 96 GLY A C 1
ATOM 720 O O . GLY A 1 96 ? 11.566 2.560 4.539 1.00 71.31 96 GLY A O 1
ATOM 721 N N . ARG A 1 97 ? 9.336 2.371 4.649 1.00 74.75 97 ARG A N 1
ATOM 722 C CA . ARG A 1 97 ? 9.355 0.918 4.443 1.00 74.75 97 ARG A CA 1
ATOM 723 C C . ARG A 1 97 ? 9.628 0.561 2.990 1.00 74.75 97 ARG A C 1
ATOM 725 O O . ARG A 1 97 ? 9.241 1.249 2.049 1.00 74.75 97 ARG A O 1
ATOM 732 N N . THR A 1 98 ? 10.268 -0.588 2.822 1.00 82.62 98 THR A N 1
ATOM 733 C CA . THR A 1 98 ? 10.411 -1.231 1.522 1.00 82.62 98 THR A CA 1
ATOM 734 C C . THR A 1 98 ? 9.073 -1.835 1.103 1.00 82.62 98 THR A C 1
ATOM 736 O O . THR A 1 98 ? 8.538 -2.710 1.784 1.00 82.62 98 THR A O 1
ATOM 739 N N . LEU A 1 99 ? 8.550 -1.384 -0.032 1.00 85.06 99 LEU A N 1
ATOM 740 C CA . LEU A 1 99 ? 7.304 -1.848 -0.632 1.00 85.06 99 LEU A CA 1
ATOM 741 C C . LEU A 1 99 ? 7.618 -2.742 -1.831 1.00 85.06 99 LEU A C 1
ATOM 743 O O . LEU A 1 99 ? 8.575 -2.495 -2.561 1.00 85.06 99 LEU A O 1
ATOM 747 N N . LYS A 1 100 ? 6.811 -3.777 -2.059 1.00 86.06 100 LYS A N 1
ATOM 748 C CA . LYS A 1 100 ? 6.972 -4.672 -3.212 1.00 86.06 100 LYS A CA 1
ATOM 749 C C . LYS A 1 100 ? 6.038 -4.277 -4.337 1.00 86.06 100 LYS A C 1
ATOM 751 O O . LYS A 1 100 ? 4.888 -3.917 -4.085 1.00 86.06 100 LYS A O 1
ATOM 756 N N . ILE A 1 101 ? 6.515 -4.385 -5.573 1.00 88.75 101 ILE A N 1
ATOM 757 C CA . ILE A 1 101 ? 5.660 -4.199 -6.742 1.00 88.75 101 ILE A CA 1
ATOM 758 C C . ILE A 1 101 ? 4.571 -5.275 -6.798 1.00 88.75 101 ILE A C 1
ATOM 760 O O . ILE A 1 101 ? 4.814 -6.452 -6.526 1.00 88.75 101 ILE A O 1
ATOM 764 N N . VAL A 1 102 ? 3.358 -4.846 -7.135 1.00 87.81 102 VAL A N 1
ATOM 765 C CA . VAL A 1 102 ? 2.181 -5.704 -7.325 1.00 87.81 102 VAL A CA 1
ATOM 766 C C . VAL A 1 102 ? 1.728 -5.675 -8.780 1.00 87.81 102 VAL A C 1
ATOM 768 O O . VAL A 1 102 ? 1.296 -6.700 -9.300 1.00 87.81 102 VAL A O 1
ATOM 771 N N . SER A 1 103 ? 1.869 -4.530 -9.451 1.00 86.81 103 SER A N 1
ATOM 772 C CA . SER A 1 103 ? 1.626 -4.408 -10.886 1.00 86.81 103 SER A CA 1
ATOM 773 C C . SER A 1 103 ? 2.504 -3.334 -11.520 1.00 86.81 103 SER A C 1
ATOM 775 O O . SER A 1 103 ? 2.848 -2.341 -10.879 1.00 86.81 103 SER A O 1
ATOM 777 N N . ALA A 1 104 ? 2.823 -3.531 -12.797 1.00 88.31 104 ALA A N 1
ATOM 778 C CA . ALA A 1 104 ? 3.444 -2.543 -13.669 1.00 88.31 104 ALA A CA 1
ATOM 779 C C . ALA A 1 104 ? 2.618 -2.440 -14.955 1.00 88.31 104 ALA A C 1
ATOM 781 O O . ALA A 1 104 ? 2.210 -3.464 -15.504 1.00 88.31 104 ALA A O 1
ATOM 782 N N . SER A 1 105 ? 2.387 -1.224 -15.439 1.00 90.88 105 SER A N 1
ATOM 783 C CA . SER A 1 105 ? 1.810 -0.958 -16.754 1.00 90.88 105 SER A CA 1
ATOM 784 C C . SER A 1 105 ? 2.775 -0.087 -17.536 1.00 90.88 105 SER A C 1
ATOM 786 O O . SER A 1 105 ? 3.019 1.061 -17.174 1.00 90.88 105 SER A O 1
ATOM 788 N N . VAL A 1 106 ? 3.324 -0.642 -18.608 1.00 92.06 106 VAL A N 1
ATOM 789 C CA . VAL A 1 106 ? 4.333 0.018 -19.436 1.00 92.06 106 VAL A CA 1
ATOM 790 C C . VAL A 1 106 ? 3.651 0.770 -20.572 1.00 92.06 106 VAL A C 1
ATOM 792 O O . VAL A 1 106 ? 2.801 0.221 -21.272 1.00 92.06 106 VAL A O 1
ATOM 795 N N . ASN A 1 107 ? 4.051 2.021 -20.776 1.00 90.69 107 ASN A N 1
ATOM 796 C CA . ASN A 1 107 ? 3.721 2.808 -21.952 1.00 90.69 107 ASN A CA 1
ATOM 797 C C . ASN A 1 107 ? 4.985 3.024 -22.794 1.00 90.69 107 ASN A C 1
ATOM 799 O O . ASN A 1 107 ? 5.734 3.980 -22.596 1.00 90.69 107 ASN A O 1
ATOM 803 N N . GLU A 1 108 ? 5.195 2.150 -23.777 1.00 86.81 108 GLU A N 1
ATOM 804 C CA . GLU A 1 108 ? 6.371 2.197 -24.657 1.00 86.81 108 GLU A CA 1
ATOM 805 C C . GLU A 1 108 ? 6.445 3.477 -25.500 1.00 86.81 108 GLU A C 1
ATOM 807 O O . GLU A 1 108 ? 7.531 3.928 -25.847 1.00 86.81 108 GLU A O 1
ATOM 812 N N . THR A 1 109 ? 5.301 4.094 -25.820 1.00 88.62 109 THR A N 1
ATOM 813 C CA . THR A 1 109 ? 5.272 5.320 -26.636 1.00 88.62 109 THR A CA 1
ATOM 814 C C . THR A 1 109 ? 5.739 6.536 -25.841 1.00 88.62 109 THR A C 1
ATOM 816 O O . THR A 1 109 ? 6.408 7.410 -26.386 1.00 88.62 109 THR A O 1
ATOM 819 N N . ALA A 1 110 ? 5.380 6.598 -24.557 1.00 85.19 110 ALA A N 1
ATOM 820 C CA . ALA A 1 110 ? 5.797 7.673 -23.661 1.00 85.19 110 ALA A CA 1
ATOM 821 C C . ALA A 1 110 ? 7.156 7.403 -22.995 1.00 85.19 110 ALA A C 1
ATOM 823 O O . ALA A 1 110 ? 7.756 8.330 -22.457 1.00 85.19 110 ALA A O 1
ATOM 824 N N . GLY A 1 111 ? 7.640 6.157 -23.030 1.00 88.44 111 GLY A N 1
ATOM 825 C CA . GLY A 1 111 ? 8.837 5.747 -22.299 1.00 88.44 111 GLY A CA 1
ATOM 826 C C . GLY A 1 111 ? 8.630 5.766 -20.785 1.00 88.44 111 GLY A C 1
ATOM 827 O O . GLY A 1 111 ? 9.561 6.087 -20.051 1.00 88.44 111 GLY A O 1
ATOM 828 N N . THR A 1 112 ? 7.409 5.487 -20.321 1.00 91.88 112 THR A N 1
ATOM 829 C CA . THR A 1 112 ? 7.061 5.538 -18.897 1.00 91.88 112 THR A CA 1
ATOM 830 C C . THR A 1 112 ? 6.429 4.243 -18.417 1.00 91.88 112 THR A C 1
ATOM 832 O O . THR A 1 112 ? 5.829 3.491 -19.189 1.00 91.88 112 THR A O 1
ATOM 835 N N . THR A 1 113 ? 6.550 3.979 -17.118 1.00 90.69 113 THR A N 1
ATOM 836 C CA . THR A 1 113 ? 5.910 2.837 -16.467 1.00 90.69 113 THR A CA 1
ATOM 837 C C . THR A 1 113 ? 5.121 3.307 -15.261 1.00 90.69 113 THR A C 1
ATOM 839 O O . THR A 1 113 ? 5.657 3.944 -14.356 1.00 90.69 113 THR A O 1
ATOM 842 N N . LEU A 1 114 ? 3.842 2.950 -15.226 1.00 90.88 114 LEU A N 1
ATOM 843 C CA . LEU A 1 114 ? 2.995 3.109 -14.057 1.00 90.88 114 LEU A CA 1
ATOM 844 C C . LEU A 1 114 ? 3.196 1.905 -13.139 1.00 90.88 114 LEU A C 1
ATOM 846 O O . LEU A 1 114 ? 2.971 0.761 -13.538 1.00 90.88 114 LEU A O 1
ATOM 850 N N . VAL A 1 115 ? 3.628 2.158 -11.913 1.00 89.31 115 VAL A N 1
ATOM 851 C CA . VAL A 1 115 ? 4.015 1.137 -10.946 1.00 89.31 115 VAL A CA 1
ATOM 852 C C . VAL A 1 115 ? 3.090 1.206 -9.741 1.00 89.31 115 VAL A C 1
ATOM 854 O O . VAL A 1 115 ? 2.940 2.256 -9.118 1.00 89.31 115 VAL A O 1
ATOM 857 N N . GLN A 1 116 ? 2.513 0.062 -9.372 1.00 88.62 116 GLN A N 1
ATOM 858 C CA . GLN A 1 116 ? 1.765 -0.098 -8.132 1.00 88.62 116 GLN A CA 1
ATOM 859 C C . GLN A 1 116 ? 2.574 -0.927 -7.136 1.00 88.62 116 GLN A C 1
ATOM 861 O O . GLN A 1 116 ? 2.947 -2.068 -7.421 1.00 88.62 116 GLN A O 1
ATOM 866 N N . VAL A 1 117 ? 2.805 -0.382 -5.942 1.00 85.31 117 VAL A N 1
ATOM 867 C CA . VAL A 1 117 ? 3.538 -1.049 -4.855 1.00 85.31 117 VAL A CA 1
ATOM 868 C C . VAL A 1 117 ? 2.683 -1.201 -3.607 1.00 85.31 117 VAL A C 1
ATOM 870 O O . VAL A 1 117 ? 1.785 -0.400 -3.350 1.00 85.31 117 VAL A O 1
ATOM 873 N N . ARG A 1 118 ? 2.978 -2.231 -2.813 1.00 82.81 118 ARG A N 1
ATOM 874 C CA . ARG A 1 118 ? 2.285 -2.561 -1.565 1.00 82.81 118 ARG A CA 1
ATOM 875 C C . ARG A 1 118 ? 3.255 -3.076 -0.504 1.00 82.81 118 ARG A C 1
ATOM 877 O O . ARG A 1 118 ? 4.210 -3.786 -0.821 1.00 82.81 118 ARG A O 1
ATOM 884 N N . GLY A 1 119 ? 2.956 -2.745 0.751 1.00 67.81 119 GLY A N 1
ATOM 885 C CA . GLY A 1 119 ? 3.615 -3.224 1.969 1.00 67.81 119 GLY A CA 1
ATOM 886 C C . GLY A 1 119 ? 2.595 -3.601 3.030 1.00 67.81 119 GLY A C 1
ATOM 887 O O . GLY A 1 119 ? 1.478 -3.031 3.004 1.00 67.81 119 GLY A O 1
#